Protein AF-A0A7J0GHX4-F1 (afdb_monomer_lite)

Organism: NCBI:txid165716

Foldseek 3Di:
DDDPPPPPPLPDQDPLLVVQLVVLCVVQDPPRVVSLVSSCVSSDPDDSVSSVVVVVVVD

Radius of gyration: 13.27 Å; chains: 1; bounding box: 22×20×46 Å

InterPro domains:
  IPR001005 SANT/Myb domain [PF23082] (12-54)
  IPR001005 SANT/Myb domain [SM00717] (9-59)
  IPR001005 SANT/Myb domain [cd00167] (13-55)
  IPR009057 Homedomain-like superfamily [SSF46689] (5-56)
  IPR017884 SANT domain [PS51293] (8-59)
  IPR044636 Transcription factor RADIALIS-like [PTHR43952] (1-59)

Sequence (59 aa):
MASSSIRSSGSSWTAKQNKQFEEALAFFDKDTPDRWQNVAKAVGGKSVEEVKRHYEILV

pLDDT: mean 81.89, std 16.24, range [43.22, 94.5]

Secondary structure (DSSP, 8-state):
--------SS-PPPHHHHHHHHHHHHHS-TTSTTHHHHHHHHH-S--HHHHHHHHHHH-

Structure (mmCIF, N/CA/C/O backbone):
data_AF-A0A7J0GHX4-F1
#
_entry.id   AF-A0A7J0GHX4-F1
#
loop_
_atom_site.group_PDB
_atom_site.id
_atom_site.type_symbol
_atom_site.label_atom_id
_atom_site.label_alt_id
_atom_site.label_comp_id
_atom_site.label_asym_id
_atom_site.label_entity_id
_atom_site.label_seq_id
_atom_site.pdbx_PDB_ins_code
_atom_site.Cartn_x
_atom_site.Cartn_y
_atom_site.Cartn_z
_atom_site.occupancy
_atom_site.B_iso_or_equiv
_atom_site.auth_seq_id
_atom_site.auth_comp_id
_atom_site.auth_asym_id
_atom_site.auth_atom_id
_atom_site.pdbx_PDB_model_num
ATOM 1 N N . MET A 1 1 ? 11.594 8.607 -35.952 1.00 47.41 1 MET A N 1
ATOM 2 C CA . MET A 1 1 ? 10.487 7.831 -35.355 1.00 47.41 1 MET A CA 1
ATOM 3 C C . MET A 1 1 ? 10.897 7.437 -33.947 1.00 47.41 1 MET A C 1
ATOM 5 O O . MET A 1 1 ? 12.001 6.935 -33.827 1.00 47.41 1 MET A O 1
ATOM 9 N N . ALA A 1 2 ? 10.009 7.663 -32.966 1.00 44.19 2 ALA A N 1
ATOM 10 C CA . ALA A 1 2 ? 9.995 7.109 -31.599 1.00 44.19 2 ALA A CA 1
ATOM 11 C C . ALA A 1 2 ? 11.206 7.452 -30.686 1.00 44.19 2 ALA A C 1
ATOM 13 O O . ALA A 1 2 ? 12.349 7.405 -31.103 1.00 44.19 2 ALA A O 1
ATOM 14 N N . SER A 1 3 ? 11.075 7.846 -29.424 1.00 43.22 3 SER A N 1
ATOM 15 C CA . SER A 1 3 ? 9.960 7.738 -28.493 1.00 43.22 3 SER A CA 1
ATOM 16 C C . SER A 1 3 ? 9.943 8.971 -27.601 1.00 43.22 3 SER A C 1
ATOM 18 O O . SER A 1 3 ? 10.859 9.197 -26.811 1.00 43.22 3 SER A O 1
ATOM 20 N N . SER A 1 4 ? 8.855 9.732 -27.674 1.00 49.69 4 SER A N 1
ATOM 21 C CA . SER A 1 4 ? 8.396 10.515 -26.537 1.00 49.69 4 SER A CA 1
ATOM 22 C C . SER A 1 4 ? 8.029 9.514 -25.450 1.00 49.69 4 SER A C 1
ATOM 24 O O . SER A 1 4 ? 6.897 9.043 -25.384 1.00 49.69 4 SER A O 1
ATOM 26 N N . SER A 1 5 ? 9.000 9.125 -24.625 1.00 52.56 5 SER A N 1
ATOM 27 C CA . SER A 1 5 ? 8.725 8.407 -23.389 1.00 52.56 5 SER A CA 1
ATOM 28 C C . SER A 1 5 ? 8.082 9.401 -22.432 1.00 52.56 5 SER A C 1
ATOM 30 O O . SER A 1 5 ? 8.721 9.906 -21.509 1.00 52.56 5 SER A O 1
ATOM 32 N N . ILE A 1 6 ? 6.798 9.677 -22.664 1.00 52.81 6 ILE A N 1
ATOM 33 C CA . ILE A 1 6 ? 5.839 10.065 -21.637 1.00 52.81 6 ILE A CA 1
ATOM 34 C C . ILE A 1 6 ? 5.760 8.891 -20.654 1.00 52.81 6 ILE A C 1
ATOM 36 O O . ILE A 1 6 ? 4.788 8.152 -20.560 1.00 52.81 6 ILE A O 1
ATOM 40 N N . ARG A 1 7 ? 6.835 8.689 -19.894 1.00 54.03 7 ARG A N 1
ATOM 41 C CA . ARG A 1 7 ? 6.716 8.116 -18.562 1.00 54.03 7 ARG A CA 1
ATOM 42 C C . ARG A 1 7 ? 6.013 9.205 -17.785 1.00 54.03 7 ARG A C 1
ATOM 44 O O . ARG A 1 7 ? 6.653 10.125 -17.289 1.00 54.03 7 ARG A O 1
ATOM 51 N N . SER A 1 8 ? 4.685 9.151 -17.874 1.00 49.28 8 SER A N 1
ATOM 52 C CA . SER A 1 8 ? 3.742 9.767 -16.961 1.00 49.28 8 SER A CA 1
ATOM 53 C C . SER A 1 8 ? 4.464 10.087 -15.659 1.00 49.28 8 SER A C 1
ATOM 55 O O . SER A 1 8 ? 4.860 9.189 -14.917 1.00 49.28 8 SER A O 1
ATOM 57 N N . SER A 1 9 ? 4.661 11.373 -15.395 1.00 48.88 9 SER A N 1
ATOM 58 C CA . SER A 1 9 ? 5.203 11.861 -14.130 1.00 48.88 9 SER A CA 1
ATOM 59 C C . SER A 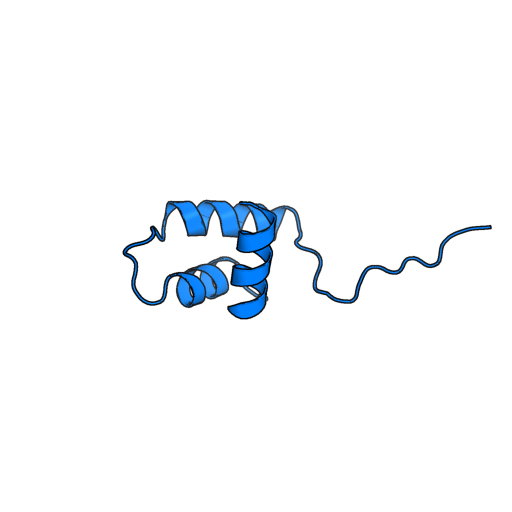1 9 ? 4.265 11.555 -12.945 1.00 48.88 9 SER A C 1
ATOM 61 O O . SER A 1 9 ? 4.521 11.997 -11.832 1.00 48.88 9 SER A O 1
ATOM 63 N N . GLY A 1 10 ? 3.198 10.773 -13.154 1.00 52.09 10 GLY A N 1
ATOM 64 C CA . GLY A 1 10 ? 2.464 10.054 -12.122 1.00 52.09 10 GLY A CA 1
ATOM 65 C C . GLY A 1 10 ? 3.197 8.769 -11.748 1.00 52.09 10 GLY A C 1
ATOM 66 O O . GLY A 1 10 ? 2.823 7.690 -12.194 1.00 52.09 10 GLY A O 1
ATOM 67 N N . SER A 1 11 ? 4.273 8.913 -10.971 1.00 61.38 11 SER A N 1
ATOM 68 C CA . SER A 1 11 ? 4.817 7.923 -10.029 1.00 61.38 11 SER A CA 1
ATOM 69 C C . SER A 1 11 ? 4.526 6.451 -10.379 1.00 61.38 11 SER A C 1
ATOM 71 O O . SER A 1 11 ? 3.774 5.765 -9.683 1.00 61.38 11 SER A O 1
ATOM 73 N N . SER A 1 12 ? 5.110 5.951 -11.472 1.00 73.94 12 SER A N 1
ATOM 74 C CA . SER A 1 12 ? 4.939 4.555 -11.888 1.00 73.94 12 SER A CA 1
ATOM 75 C C . SER A 1 12 ? 5.355 3.617 -10.751 1.00 73.94 12 SER A C 1
ATOM 77 O O . SER A 1 12 ? 6.436 3.757 -10.177 1.00 73.94 12 SER A O 1
ATOM 79 N N . TRP A 1 13 ? 4.471 2.698 -10.371 1.00 84.81 13 TRP A N 1
ATOM 80 C CA . TRP A 1 13 ? 4.749 1.717 -9.330 1.00 84.81 13 TRP A CA 1
ATOM 81 C C . TRP A 1 13 ? 5.816 0.741 -9.810 1.00 84.81 13 TRP A C 1
ATOM 83 O O . TRP A 1 13 ? 5.671 0.098 -10.848 1.00 84.81 13 TRP A O 1
ATOM 93 N N . THR A 1 14 ? 6.911 0.635 -9.061 1.00 88.25 14 THR A N 1
ATOM 94 C CA . THR A 1 14 ? 7.911 -0.404 -9.327 1.00 88.25 14 THR A CA 1
ATOM 95 C C . THR A 1 14 ? 7.386 -1.765 -8.876 1.00 88.25 14 THR A C 1
ATOM 97 O O . THR A 1 14 ? 6.566 -1.842 -7.963 1.00 88.25 14 THR A O 1
ATOM 100 N N . ALA A 1 15 ? 7.906 -2.857 -9.444 1.00 88.38 15 ALA A N 1
ATOM 101 C CA . ALA A 1 15 ? 7.534 -4.212 -9.021 1.00 88.38 15 ALA A CA 1
ATOM 102 C C . ALA A 1 15 ? 7.751 -4.438 -7.511 1.00 88.38 15 ALA A C 1
ATOM 104 O O . ALA A 1 15 ? 6.937 -5.078 -6.851 1.00 88.38 15 ALA A O 1
ATOM 105 N N . LYS A 1 16 ? 8.815 -3.848 -6.945 1.00 89.81 16 LYS A N 1
ATOM 106 C CA . LYS A 1 16 ? 9.085 -3.886 -5.503 1.00 89.81 16 LYS A CA 1
ATOM 107 C C . LYS A 1 16 ? 8.000 -3.161 -4.702 1.00 89.81 16 LYS A C 1
ATOM 109 O O . LYS A 1 16 ? 7.492 -3.728 -3.744 1.00 89.81 16 LYS A O 1
ATOM 114 N N . GLN A 1 17 ? 7.628 -1.946 -5.111 1.00 90.81 17 GLN A N 1
ATOM 115 C CA . GLN A 1 17 ? 6.568 -1.186 -4.443 1.00 90.81 17 GLN A CA 1
ATOM 116 C C . GLN A 1 17 ? 5.212 -1.881 -4.567 1.00 90.81 17 GLN A C 1
ATOM 118 O O . GLN A 1 17 ? 4.471 -1.912 -3.593 1.00 90.81 17 GLN A O 1
ATOM 123 N N . ASN A 1 18 ? 4.903 -2.472 -5.727 1.00 90.38 18 ASN A N 1
ATOM 124 C CA . ASN A 1 18 ? 3.659 -3.217 -5.915 1.00 90.38 18 ASN A CA 1
ATOM 125 C C . ASN A 1 18 ? 3.595 -4.432 -4.986 1.00 90.38 18 ASN A C 1
ATOM 127 O O . ASN A 1 18 ? 2.593 -4.634 -4.312 1.00 90.38 18 ASN A O 1
ATOM 131 N N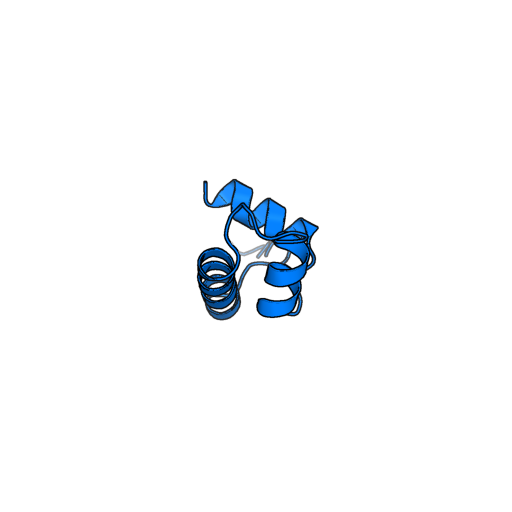 . LYS A 1 19 ? 4.700 -5.180 -4.872 1.00 91.94 19 LYS A N 1
ATOM 132 C CA . LYS A 1 19 ? 4.793 -6.297 -3.930 1.00 91.94 19 LYS A CA 1
ATOM 133 C C . LYS A 1 19 ? 4.574 -5.840 -2.483 1.00 91.94 19 LYS A C 1
ATOM 135 O O . LYS A 1 19 ? 3.775 -6.435 -1.773 1.00 91.94 19 LYS A O 1
ATOM 140 N N . GLN A 1 20 ? 5.238 -4.761 -2.062 1.00 93.44 20 GLN A N 1
ATOM 141 C CA . GLN A 1 20 ? 5.051 -4.201 -0.716 1.00 93.44 20 GLN A CA 1
ATOM 142 C C . GLN A 1 20 ? 3.619 -3.704 -0.488 1.00 93.44 20 GLN A C 1
ATOM 144 O O . GLN A 1 20 ? 3.108 -3.799 0.622 1.00 93.44 20 GLN A O 1
ATOM 149 N N . PHE A 1 21 ? 2.964 -3.181 -1.524 1.00 93.06 21 PHE A N 1
ATOM 150 C CA . PHE A 1 21 ? 1.573 -2.749 -1.459 1.00 93.06 21 PHE A CA 1
ATOM 151 C C . PHE A 1 21 ? 0.620 -3.927 -1.287 1.00 93.06 21 PHE A C 1
ATOM 153 O O . PHE A 1 21 ? -0.237 -3.869 -0.415 1.00 93.06 21 PHE A O 1
ATOM 160 N N . GLU A 1 22 ? 0.794 -5.009 -2.043 1.00 92.94 22 GLU A N 1
ATOM 161 C CA . GLU A 1 22 ? -0.010 -6.228 -1.898 1.00 92.94 22 GLU A CA 1
ATOM 162 C C . GLU A 1 22 ? 0.189 -6.884 -0.524 1.00 92.94 22 GLU A C 1
ATOM 164 O O . GLU A 1 22 ? -0.790 -7.220 0.142 1.00 92.94 22 GLU A O 1
ATOM 169 N N . GLU A 1 23 ? 1.437 -6.990 -0.052 1.00 93.69 23 GLU A N 1
ATOM 170 C CA . GLU A 1 23 ? 1.753 -7.474 1.301 1.00 93.69 23 GLU A CA 1
ATOM 171 C C . GLU A 1 23 ? 1.094 -6.593 2.374 1.00 93.69 23 GLU A C 1
ATOM 173 O O . GLU A 1 23 ? 0.484 -7.098 3.317 1.00 93.69 23 GLU A O 1
ATOM 178 N N . ALA A 1 24 ? 1.153 -5.269 2.207 1.00 93.94 24 ALA A N 1
ATOM 179 C CA . ALA A 1 24 ? 0.512 -4.333 3.118 1.00 93.94 24 ALA A CA 1
ATOM 180 C C . ALA A 1 24 ? -1.021 -4.408 3.056 1.00 93.94 24 ALA A C 1
ATOM 182 O O . ALA A 1 24 ? -1.660 -4.280 4.091 1.00 93.94 24 ALA A O 1
ATOM 183 N N . LEU A 1 25 ? -1.638 -4.646 1.896 1.00 92.62 25 LEU A N 1
ATOM 184 C CA . LEU A 1 25 ? -3.089 -4.855 1.800 1.00 92.62 25 LEU A CA 1
ATOM 185 C C . LEU A 1 25 ? -3.544 -6.161 2.451 1.00 92.62 25 LEU A C 1
ATOM 187 O O . LEU A 1 25 ? -4.674 -6.216 2.936 1.00 92.62 25 LEU A O 1
ATOM 191 N N . ALA A 1 26 ? -2.696 -7.192 2.425 1.00 91.69 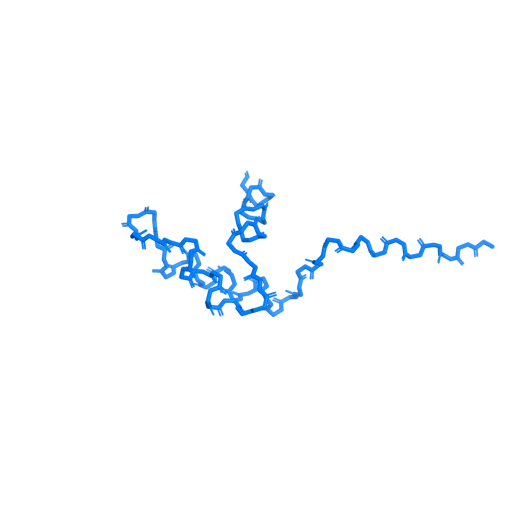26 ALA A N 1
ATOM 192 C CA . ALA A 1 26 ? -2.949 -8.461 3.097 1.00 91.69 26 ALA A CA 1
ATOM 193 C C . ALA A 1 26 ? -2.799 -8.343 4.621 1.00 91.69 26 ALA A C 1
ATOM 195 O O . ALA A 1 26 ? -3.508 -9.023 5.356 1.00 91.69 26 ALA A O 1
ATOM 196 N N . PHE A 1 27 ? -1.894 -7.480 5.090 1.00 92.69 27 PHE A N 1
ATOM 197 C CA . PHE A 1 27 ? -1.677 -7.227 6.514 1.00 92.69 27 PHE A CA 1
ATOM 198 C C . PHE A 1 27 ? -2.672 -6.213 7.104 1.00 92.69 27 PHE A C 1
ATOM 200 O O . PHE A 1 27 ? -3.149 -6.402 8.216 1.00 92.69 27 PHE A O 1
ATOM 207 N N . PHE A 1 28 ? -2.978 -5.141 6.367 1.00 92.19 28 PHE A N 1
ATOM 208 C CA . PHE A 1 28 ? -3.964 -4.121 6.726 1.00 92.19 28 PHE A CA 1
ATOM 209 C C . PHE A 1 28 ? -5.260 -4.384 5.956 1.00 92.19 28 PHE A C 1
ATOM 211 O O . PHE A 1 28 ? -5.466 -3.932 4.823 1.00 92.19 28 PHE A O 1
ATOM 218 N N . ASP A 1 29 ? -6.139 -5.131 6.593 1.00 87.25 29 ASP A N 1
ATOM 219 C CA . ASP A 1 29 ? -7.503 -5.442 6.192 1.00 87.25 29 ASP A CA 1
ATOM 220 C C . ASP A 1 29 ? -8.444 -4.219 6.272 1.00 87.25 29 ASP A C 1
ATOM 222 O O . ASP A 1 29 ? -8.049 -3.098 6.604 1.00 87.25 29 ASP A O 1
ATOM 226 N N . LYS A 1 30 ? -9.705 -4.399 5.856 1.00 85.06 30 LYS A N 1
ATOM 227 C CA . LYS A 1 30 ? -10.676 -3.298 5.696 1.00 85.06 30 LYS A CA 1
ATOM 228 C C . LYS A 1 30 ? -11.086 -2.649 7.020 1.00 85.06 30 LYS A C 1
ATOM 230 O O . LYS A 1 30 ? -11.469 -1.483 7.006 1.00 85.06 30 LYS A O 1
ATOM 235 N N . ASP A 1 31 ? -10.975 -3.383 8.121 1.00 89.38 31 ASP A N 1
ATOM 236 C CA . ASP A 1 31 ? -11.298 -2.917 9.471 1.00 89.38 31 ASP A CA 1
ATOM 237 C C . ASP A 1 31 ? -10.123 -2.198 10.148 1.00 89.38 31 ASP A C 1
ATOM 239 O O . ASP A 1 31 ? -10.287 -1.601 11.212 1.00 89.38 31 ASP A O 1
ATOM 243 N N . THR A 1 32 ? -8.935 -2.210 9.527 1.00 89.38 32 THR A N 1
ATOM 244 C CA . THR A 1 32 ? -7.774 -1.489 10.043 1.00 89.38 32 THR A CA 1
ATOM 245 C C . THR A 1 32 ? -8.038 0.028 9.995 1.00 89.38 32 THR A C 1
ATOM 247 O O . THR A 1 32 ? -8.196 0.593 8.903 1.00 89.38 32 THR A O 1
ATOM 250 N N . PRO A 1 33 ? -8.031 0.738 11.141 1.00 90.94 33 PRO A N 1
ATOM 251 C CA . PRO A 1 33 ? -8.091 2.194 11.147 1.00 90.94 33 PRO A CA 1
ATOM 252 C C . PRO A 1 33 ? -6.843 2.765 10.470 1.00 90.94 33 PRO A C 1
ATOM 254 O O . PRO A 1 33 ? -5.744 2.224 10.597 1.00 90.94 33 PRO A O 1
ATOM 257 N N . ASP A 1 34 ? -7.012 3.848 9.713 1.00 90.81 34 ASP A N 1
ATOM 258 C CA . ASP A 1 34 ? -5.920 4.478 8.959 1.00 90.81 34 ASP A CA 1
ATOM 259 C C . ASP A 1 34 ? -5.177 3.507 8.016 1.00 90.81 34 ASP A C 1
ATOM 261 O O . ASP A 1 34 ? -3.984 3.668 7.737 1.00 90.81 34 ASP A O 1
ATOM 265 N N . ARG A 1 35 ? -5.895 2.497 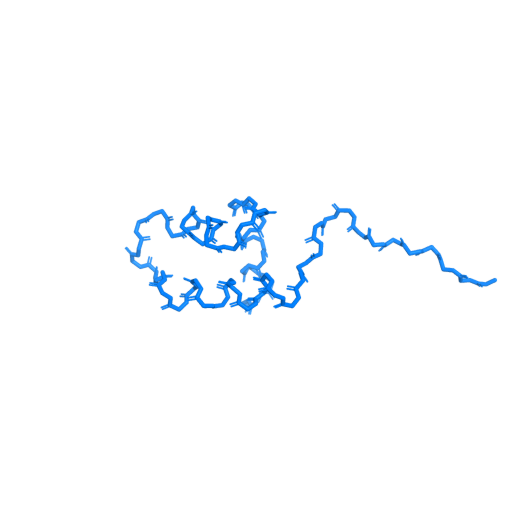7.490 1.00 93.81 35 ARG A N 1
ATOM 266 C CA . ARG A 1 35 ? -5.391 1.480 6.549 1.00 93.81 35 ARG A CA 1
ATOM 267 C C . ARG A 1 35 ? -4.455 2.074 5.502 1.00 93.81 35 ARG A C 1
ATOM 269 O O . ARG A 1 35 ? -3.340 1.603 5.312 1.00 93.81 35 ARG A O 1
ATOM 276 N N . TRP A 1 36 ? -4.896 3.137 4.835 1.00 93.25 36 TRP A N 1
ATOM 277 C CA . TRP A 1 36 ? -4.152 3.739 3.733 1.00 93.25 36 TRP A CA 1
ATOM 278 C C . TRP A 1 36 ? -2.882 4.461 4.185 1.00 93.25 36 TRP A C 1
ATOM 280 O O . TRP A 1 36 ? -1.877 4.406 3.478 1.00 93.25 36 TRP A O 1
ATOM 290 N N . GLN A 1 37 ? -2.888 5.091 5.364 1.00 94.50 37 GLN A N 1
ATOM 291 C CA . GLN A 1 37 ? -1.678 5.648 5.968 1.00 94.50 37 GLN A CA 1
ATOM 292 C C . GLN A 1 37 ? -0.668 4.545 6.290 1.00 94.50 37 GLN A C 1
ATOM 294 O O . GLN A 1 37 ? 0.526 4.721 6.048 1.00 94.50 37 GLN A O 1
ATOM 299 N N . ASN A 1 38 ? -1.134 3.407 6.800 1.00 93.56 38 ASN A N 1
ATOM 300 C CA . ASN A 1 38 ? -0.268 2.279 7.132 1.00 93.56 38 ASN A CA 1
ATOM 301 C C . ASN A 1 38 ? 0.316 1.616 5.876 1.00 93.56 38 ASN A C 1
ATOM 303 O O . ASN A 1 38 ? 1.521 1.366 5.822 1.00 93.56 38 ASN A O 1
ATOM 307 N N . VAL A 1 39 ? -0.491 1.440 4.825 1.00 93.50 39 VAL A N 1
ATOM 308 C CA . VAL A 1 39 ? -0.020 0.939 3.524 1.00 93.50 39 VAL A CA 1
ATOM 309 C C . VAL A 1 39 ? 0.996 1.901 2.896 1.00 93.50 39 VAL A C 1
ATOM 311 O O . VAL A 1 39 ? 2.054 1.463 2.453 1.00 93.50 39 VAL A O 1
ATOM 314 N N . ALA A 1 40 ? 0.742 3.213 2.912 1.00 93.44 40 ALA A N 1
ATOM 315 C CA . ALA A 1 40 ? 1.687 4.211 2.397 1.00 93.44 40 ALA A CA 1
ATOM 316 C C . ALA A 1 40 ? 3.036 4.173 3.133 1.00 93.44 40 ALA A C 1
ATOM 318 O O . ALA A 1 40 ? 4.096 4.215 2.502 1.00 93.44 40 ALA A O 1
ATOM 319 N N . LYS A 1 41 ? 3.005 4.017 4.463 1.00 92.81 41 LYS A N 1
ATOM 320 C CA . LYS A 1 41 ? 4.211 3.834 5.284 1.00 92.81 41 LYS A CA 1
ATOM 321 C C . LYS A 1 41 ? 4.952 2.537 4.951 1.00 92.81 41 LYS A C 1
ATOM 323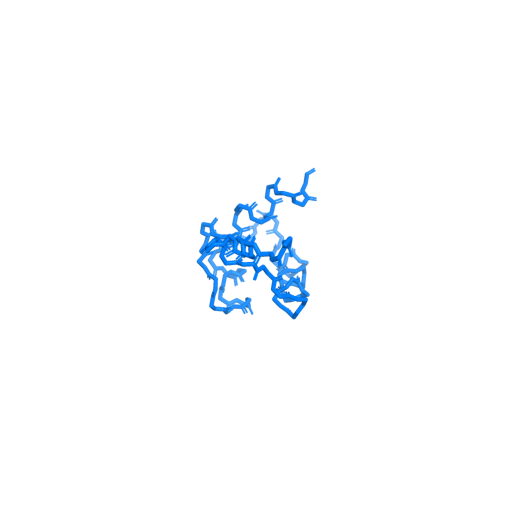 O O . LYS A 1 41 ? 6.176 2.561 4.885 1.00 92.81 41 LYS A O 1
ATOM 328 N N . ALA A 1 42 ? 4.233 1.436 4.733 1.00 92.19 42 ALA A N 1
ATOM 329 C CA . ALA A 1 42 ? 4.824 0.131 4.428 1.00 92.19 42 ALA A CA 1
ATOM 330 C C . ALA A 1 42 ? 5.481 0.085 3.038 1.00 92.19 42 ALA A C 1
ATOM 332 O O . ALA A 1 42 ? 6.565 -0.477 2.878 1.00 92.19 42 ALA A O 1
ATOM 333 N N . VAL A 1 43 ? 4.850 0.709 2.041 1.00 91.12 43 VAL A N 1
ATOM 334 C CA . VAL A 1 43 ? 5.403 0.823 0.685 1.00 91.12 43 VAL A CA 1
ATOM 335 C C . VAL A 1 43 ? 6.621 1.746 0.672 1.00 91.12 43 VAL A C 1
ATOM 337 O O . VAL A 1 43 ? 7.636 1.417 0.060 1.00 91.12 43 VAL A O 1
ATOM 340 N N . GLY A 1 44 ? 6.535 2.886 1.365 1.00 85.38 44 GLY A N 1
ATOM 341 C CA . GLY A 1 44 ? 7.588 3.895 1.395 1.00 85.38 44 GLY A CA 1
ATOM 342 C C . GLY A 1 44 ? 7.703 4.674 0.077 1.00 85.38 44 GLY A C 1
ATOM 343 O O . GLY A 1 44 ? 7.701 4.122 -1.025 1.00 85.38 44 GLY A O 1
ATOM 344 N N . GLY A 1 45 ? 7.799 6.002 0.178 1.00 84.06 45 GLY A N 1
ATOM 345 C CA . GLY A 1 45 ? 7.920 6.875 -0.997 1.00 84.06 45 GLY A CA 1
ATOM 346 C C . GLY A 1 45 ? 6.657 6.969 -1.864 1.00 84.06 45 GLY A C 1
ATOM 347 O O . GLY A 1 45 ? 6.754 7.392 -3.013 1.00 84.06 45 GLY A O 1
ATOM 348 N N . LYS A 1 46 ? 5.496 6.576 -1.326 1.00 88.38 46 LYS A N 1
ATOM 349 C CA . LYS A 1 46 ? 4.167 6.812 -1.906 1.00 88.38 46 LYS A CA 1
ATOM 350 C C . LYS A 1 46 ? 3.287 7.5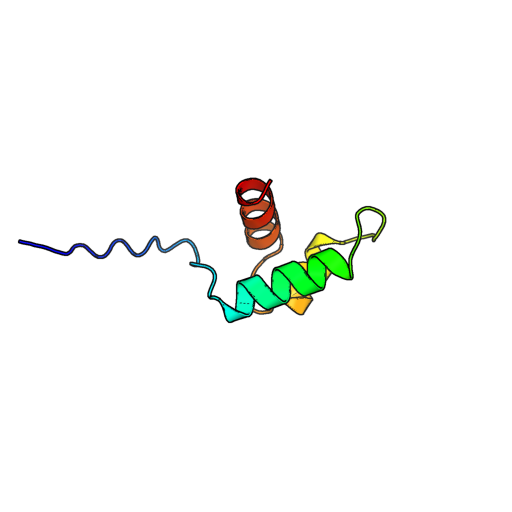23 -0.887 1.00 88.38 46 LYS A C 1
ATOM 352 O O . LYS A 1 46 ? 3.356 7.219 0.305 1.00 88.38 46 LYS A O 1
ATOM 357 N N . SER A 1 47 ? 2.463 8.452 -1.351 1.00 91.44 47 SER A N 1
ATOM 358 C CA . SER A 1 47 ? 1.456 9.111 -0.527 1.00 91.44 47 SER A CA 1
ATOM 359 C C . SER A 1 47 ? 0.198 8.253 -0.390 1.00 91.44 47 SER A C 1
ATOM 361 O O . SER A 1 47 ? -0.053 7.328 -1.165 1.00 91.44 47 SER A O 1
ATOM 363 N N . VAL A 1 48 ? -0.631 8.587 0.595 1.00 92.25 48 VAL A N 1
ATOM 364 C CA . VAL A 1 48 ? -1.931 7.940 0.828 1.00 92.25 48 VAL A CA 1
ATOM 365 C C . VAL A 1 48 ? -2.821 8.021 -0.415 1.00 92.25 48 VAL A C 1
ATOM 367 O O . VAL A 1 48 ? -3.521 7.070 -0.753 1.00 92.25 48 VAL A O 1
ATOM 370 N N . GLU A 1 49 ? -2.778 9.146 -1.121 1.00 91.12 49 GLU A N 1
ATOM 371 C CA . GLU A 1 49 ? -3.554 9.400 -2.335 1.00 91.12 49 GLU A CA 1
ATOM 372 C C . GLU A 1 49 ? -3.061 8.552 -3.512 1.00 91.12 49 GLU A C 1
ATOM 374 O O . GLU A 1 49 ? -3.869 8.113 -4.329 1.00 91.12 49 GLU A O 1
ATOM 379 N N . GLU A 1 50 ? -1.751 8.313 -3.620 1.00 90.12 50 GLU A N 1
ATOM 380 C CA . GLU A 1 50 ? -1.185 7.411 -4.631 1.00 90.12 50 GLU A CA 1
ATOM 381 C C . GLU A 1 50 ? -1.563 5.956 -4.355 1.00 90.12 50 GLU A C 1
ATOM 383 O O . GLU A 1 50 ? -1.917 5.228 -5.278 1.00 90.12 50 GLU A O 1
ATOM 388 N N . VAL A 1 51 ? -1.532 5.547 -3.086 1.00 91.38 51 VAL A N 1
ATOM 389 C CA . VAL A 1 51 ? -1.944 4.211 -2.635 1.00 91.38 51 VAL A CA 1
ATOM 390 C C . VAL A 1 51 ? -3.426 3.962 -2.927 1.00 91.38 51 VAL A C 1
ATOM 392 O O . VAL A 1 51 ? -3.767 2.921 -3.485 1.00 91.38 51 VAL A O 1
ATOM 395 N N . LYS A 1 52 ? -4.307 4.919 -2.606 1.00 91.00 52 LYS A N 1
ATOM 396 C CA . LYS A 1 52 ? -5.749 4.819 -2.896 1.00 91.00 52 LYS A CA 1
ATOM 397 C C . LYS A 1 52 ? -6.024 4.717 -4.395 1.00 91.00 52 LYS A C 1
ATOM 399 O O . LYS A 1 52 ? -6.740 3.815 -4.813 1.00 91.00 52 LYS A O 1
ATOM 404 N N . ARG A 1 53 ? -5.400 5.579 -5.207 1.00 90.50 53 ARG A N 1
ATOM 405 C CA . ARG A 1 53 ? -5.537 5.524 -6.673 1.00 90.50 53 ARG A CA 1
ATOM 406 C C . ARG A 1 53 ? -5.032 4.210 -7.257 1.00 90.50 53 ARG A C 1
ATOM 408 O O . ARG A 1 53 ? -5.644 3.679 -8.172 1.00 90.50 53 ARG A O 1
ATOM 415 N N . HIS A 1 54 ? -3.932 3.675 -6.730 1.00 88.75 54 HIS A N 1
ATOM 416 C CA . HIS A 1 54 ? -3.404 2.384 -7.175 1.00 88.75 54 HIS A CA 1
ATOM 417 C C . HIS A 1 54 ? -4.349 1.231 -6.831 1.00 88.75 54 HIS A C 1
ATOM 419 O O . HIS A 1 54 ? -4.554 0.342 -7.650 1.00 88.75 54 HIS A O 1
ATOM 425 N N . TYR A 1 55 ? -4.984 1.282 -5.657 1.00 88.81 55 TYR A N 1
ATOM 426 C CA . TYR A 1 55 ? -6.016 0.321 -5.274 1.00 88.81 55 TYR A CA 1
ATOM 427 C C . TYR A 1 55 ? -7.242 0.374 -6.193 1.00 88.81 55 TYR A C 1
ATOM 429 O O . TYR A 1 55 ? -7.733 -0.671 -6.599 1.00 88.81 55 TYR A O 1
ATOM 437 N N . GLU A 1 56 ? -7.712 1.571 -6.549 1.00 86.38 56 GLU A N 1
ATOM 438 C CA . GLU A 1 56 ? -8.845 1.761 -7.471 1.00 86.38 56 GLU A CA 1
ATOM 439 C C . GLU A 1 56 ? -8.574 1.236 -8.890 1.00 86.38 56 GLU A C 1
ATOM 441 O O . GLU A 1 56 ? -9.516 0.933 -9.608 1.00 86.38 56 GLU A O 1
ATOM 446 N N . ILE A 1 57 ? -7.307 1.131 -9.306 1.00 80.31 57 ILE A N 1
ATOM 447 C CA . ILE A 1 57 ? -6.921 0.540 -10.600 1.00 80.31 57 ILE A CA 1
ATOM 448 C C . ILE A 1 57 ? -6.846 -0.995 -10.521 1.00 80.31 57 ILE A C 1
ATOM 450 O O . ILE A 1 57 ? -6.987 -1.675 -11.535 1.00 80.31 57 ILE A O 1
ATOM 454 N N . LEU A 1 58 ? -6.582 -1.541 -9.331 1.00 73.25 58 LEU A N 1
ATOM 455 C CA . LEU A 1 58 ? -6.438 -2.979 -9.080 1.00 73.25 58 LEU A CA 1
ATOM 456 C C . LEU A 1 58 ? -7.774 -3.710 -8.841 1.00 73.25 58 LEU A C 1
ATOM 458 O O . LEU A 1 58 ? -7.789 -4.938 -8.937 1.00 73.25 58 LEU A O 1
ATOM 462 N N . VAL A 1 59 ? -8.855 -2.989 -8.513 1.00 57.28 59 VAL A N 1
ATOM 463 C CA . VAL A 1 59 ? -10.216 -3.513 -8.253 1.00 57.28 59 VAL A CA 1
ATOM 464 C C . VAL A 1 59 ? -11.134 -3.229 -9.431 1.00 57.28 59 VAL A C 1
ATOM 466 O O . VAL A 1 59 ? -11.872 -4.162 -9.818 1.00 57.28 59 VAL A O 1
#